Protein AF-A0A0S3UEP5-F1 (afdb_monomer_lite)

pLDDT: mean 80.18, std 9.7, range [46.72, 91.19]

Structure (mmCIF, N/CA/C/O backbone):
data_AF-A0A0S3UEP5-F1
#
_entry.id   AF-A0A0S3UEP5-F1
#
loop_
_atom_site.group_PDB
_atom_site.id
_atom_site.type_symbol
_atom_site.label_atom_id
_atom_site.label_alt_id
_atom_site.label_comp_id
_atom_site.label_asym_id
_atom_site.label_entity_id
_atom_site.label_seq_id
_atom_site.pdbx_PDB_ins_code
_atom_site.Cartn_x
_atom_site.Cartn_y
_atom_site.Cartn_z
_atom_site.occupancy
_atom_site.B_iso_or_equiv
_atom_site.auth_seq_id
_atom_site.auth_comp_id
_atom_site.auth_asym_id
_atom_site.auth_atom_id
_atom_site.pdbx_PDB_model_num
ATOM 1 N N . MET A 1 1 ? -1.344 -8.940 -11.415 1.00 68.62 1 MET A N 1
ATOM 2 C CA . MET A 1 1 ? -1.353 -7.500 -11.757 1.00 68.62 1 MET A CA 1
ATOM 3 C C . MET A 1 1 ? -2.073 -6.638 -10.727 1.00 68.62 1 MET A C 1
ATOM 5 O O . MET A 1 1 ? -1.451 -5.690 -10.269 1.00 68.62 1 MET A O 1
ATOM 9 N N . LEU A 1 2 ? -3.293 -6.982 -10.281 1.00 78.44 2 LEU A N 1
ATOM 10 C CA . LEU A 1 2 ? -4.059 -6.184 -9.300 1.00 78.44 2 LEU A CA 1
ATOM 11 C C . LEU A 1 2 ? -3.242 -5.771 -8.055 1.00 78.44 2 LEU A C 1
ATOM 13 O O . LEU A 1 2 ? -3.201 -4.599 -7.713 1.00 78.44 2 LEU A O 1
ATOM 17 N N . TYR A 1 3 ? -2.502 -6.709 -7.452 1.00 78.88 3 TYR A N 1
ATOM 18 C CA . TYR A 1 3 ? -1.671 -6.462 -6.261 1.00 78.88 3 TYR A CA 1
ATOM 19 C C . TYR A 1 3 ? -0.591 -5.383 -6.475 1.00 78.88 3 TYR A C 1
ATOM 21 O O . TYR A 1 3 ? -0.346 -4.547 -5.606 1.00 78.88 3 TYR A O 1
ATOM 29 N N . TRP A 1 4 ? 0.039 -5.381 -7.652 1.00 83.56 4 TRP A N 1
ATOM 30 C CA . TRP A 1 4 ? 1.055 -4.394 -8.017 1.00 83.56 4 TRP A CA 1
ATOM 31 C C . TRP A 1 4 ? 0.431 -3.033 -8.335 1.00 83.56 4 TRP A C 1
ATOM 33 O O . TRP A 1 4 ? 0.908 -2.013 -7.845 1.00 83.56 4 TRP A O 1
ATOM 43 N N . GLN A 1 5 ? -0.675 -3.018 -9.085 1.00 83.50 5 GLN A N 1
ATOM 44 C CA . GLN A 1 5 ? -1.396 -1.789 -9.429 1.00 83.50 5 GLN A CA 1
ATOM 45 C C . GLN A 1 5 ? -1.902 -1.070 -8.173 1.00 83.50 5 GLN A C 1
ATOM 47 O O . GLN A 1 5 ? -1.663 0.125 -8.015 1.00 83.50 5 GLN A O 1
ATOM 52 N N . THR A 1 6 ? -2.484 -1.806 -7.218 1.00 85.19 6 THR A N 1
ATOM 53 C CA . THR A 1 6 ? -2.876 -1.254 -5.913 1.00 85.19 6 THR A CA 1
ATOM 54 C C . THR A 1 6 ? -1.677 -0.666 -5.168 1.00 85.19 6 THR A C 1
ATOM 56 O O . THR A 1 6 ? -1.758 0.439 -4.635 1.00 85.19 6 THR A O 1
ATOM 59 N N . GLY A 1 7 ? -0.534 -1.356 -5.169 1.00 85.19 7 GLY A N 1
ATOM 60 C CA . GLY A 1 7 ? 0.706 -0.845 -4.587 1.00 85.19 7 GLY A CA 1
ATOM 61 C C . GLY A 1 7 ? 1.197 0.454 -5.226 1.00 85.19 7 GLY A C 1
ATOM 62 O O . GLY A 1 7 ? 1.599 1.382 -4.517 1.00 85.19 7 GLY A O 1
ATOM 63 N N . ARG A 1 8 ? 1.127 0.537 -6.558 1.00 86.69 8 ARG A N 1
ATOM 64 C CA . ARG A 1 8 ? 1.566 1.701 -7.334 1.00 86.69 8 ARG A CA 1
ATOM 65 C C . ARG A 1 8 ? 0.660 2.907 -7.095 1.00 86.69 8 ARG A C 1
ATOM 67 O O . ARG A 1 8 ? 1.168 4.006 -6.879 1.00 86.69 8 ARG A O 1
ATOM 74 N N . ASP A 1 9 ? -0.651 2.696 -7.023 1.00 86.62 9 ASP A N 1
ATOM 75 C CA . ASP A 1 9 ? -1.623 3.740 -6.680 1.00 86.62 9 ASP A CA 1
ATOM 76 C C . ASP A 1 9 ? -1.439 4.259 -5.252 1.00 86.62 9 ASP A C 1
ATOM 78 O O . ASP A 1 9 ? -1.478 5.470 -5.016 1.00 86.62 9 ASP A O 1
ATOM 82 N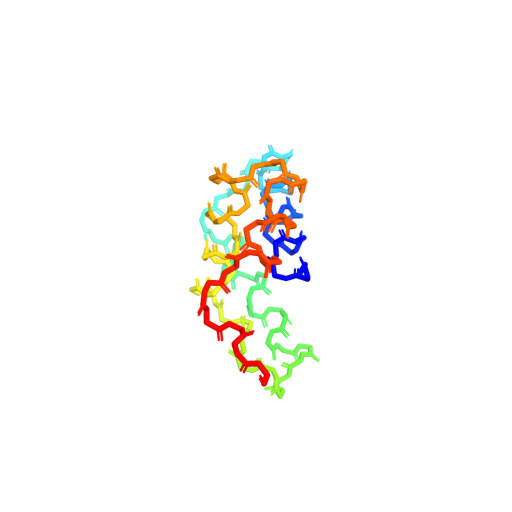 N . ILE A 1 10 ? -1.188 3.364 -4.290 1.00 85.31 10 ILE A N 1
ATOM 83 C CA . ILE A 1 10 ? -0.870 3.754 -2.911 1.00 85.31 10 ILE A CA 1
ATOM 84 C C . ILE A 1 10 ? 0.407 4.604 -2.889 1.00 85.31 10 ILE A C 1
ATOM 86 O O . ILE A 1 10 ? 0.423 5.656 -2.248 1.00 85.31 10 ILE A O 1
ATOM 90 N N . SER A 1 11 ? 1.461 4.182 -3.595 1.00 85.12 11 SER A N 1
ATOM 91 C CA . SER A 1 11 ? 2.733 4.915 -3.656 1.00 85.12 11 SER A CA 1
ATOM 92 C C . SER A 1 11 ? 2.564 6.311 -4.266 1.00 85.12 11 SER A C 1
ATOM 94 O O . SER A 1 11 ? 2.983 7.304 -3.666 1.00 85.12 11 SER A O 1
ATOM 96 N N . LEU A 1 12 ? 1.850 6.411 -5.393 1.00 84.69 12 LEU A N 1
ATOM 97 C CA . LEU A 1 12 ? 1.575 7.678 -6.071 1.00 84.69 12 LEU A CA 1
ATOM 98 C C . LEU A 1 12 ? 0.841 8.664 -5.152 1.00 84.69 12 LEU A C 1
ATOM 100 O O . LEU A 1 12 ? 1.239 9.823 -5.027 1.00 84.69 12 LEU A O 1
ATOM 104 N N . ARG A 1 13 ? -0.205 8.201 -4.459 1.00 82.00 13 ARG A N 1
ATOM 105 C CA . ARG A 1 13 ? -0.985 9.044 -3.541 1.00 82.00 13 ARG A CA 1
ATOM 106 C C . ARG A 1 13 ? -0.165 9.479 -2.324 1.00 82.00 13 ARG A C 1
ATOM 108 O O . ARG A 1 13 ? -0.273 10.631 -1.905 1.00 82.00 13 ARG A O 1
ATOM 115 N N . VAL A 1 14 ? 0.702 8.605 -1.798 1.00 79.88 14 VAL A N 1
ATOM 116 C CA . VAL A 1 14 ? 1.613 8.951 -0.695 1.00 79.88 14 VAL A CA 1
ATOM 117 C C . VAL A 1 14 ? 2.603 10.045 -1.103 1.00 79.88 14 VAL A C 1
ATOM 119 O O . VAL A 1 14 ? 2.802 10.994 -0.339 1.00 79.88 14 VAL A O 1
ATOM 122 N N . GLN A 1 15 ? 3.187 9.943 -2.301 1.00 77.75 15 GLN A N 1
ATOM 123 C CA . GLN A 1 15 ? 4.135 10.930 -2.82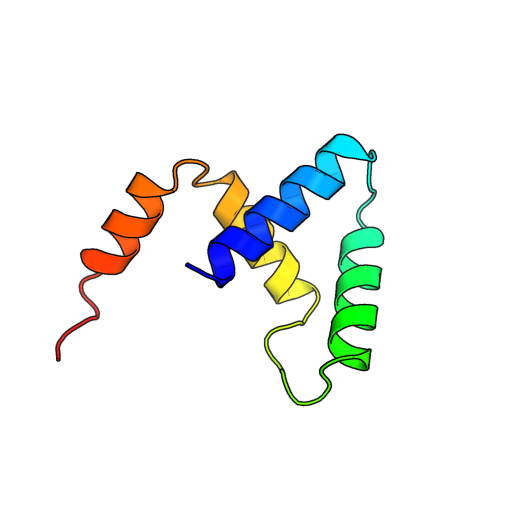4 1.00 77.75 15 GLN A CA 1
ATOM 124 C C . GLN A 1 15 ? 3.472 12.282 -3.119 1.00 77.75 15 GLN A C 1
ATOM 126 O O . GLN A 1 15 ? 4.015 13.322 -2.751 1.00 77.75 15 GLN A O 1
ATOM 131 N N . GLN A 1 16 ? 2.285 12.279 -3.733 1.00 77.88 16 GLN A N 1
ATOM 132 C CA . GLN A 1 16 ? 1.581 13.507 -4.120 1.00 77.88 16 GLN A CA 1
ATOM 133 C C . GLN A 1 16 ? 1.058 14.310 -2.924 1.00 77.88 16 GLN A C 1
ATOM 135 O O . GLN A 1 16 ? 0.990 15.535 -2.989 1.00 77.88 16 GLN A O 1
ATOM 140 N N . GLN A 1 17 ? 0.689 13.641 -1.829 1.00 70.38 17 GLN A N 1
ATOM 141 C CA . GLN A 1 17 ? -0.011 14.285 -0.715 1.00 70.38 17 GLN A CA 1
ATOM 142 C C . GLN A 1 17 ? 0.810 14.377 0.584 1.00 70.38 17 GLN A C 1
ATOM 144 O O . GLN A 1 17 ? 0.254 14.700 1.634 1.00 70.38 17 GLN A O 1
ATOM 149 N N . LYS A 1 18 ? 2.127 14.100 0.546 1.00 65.44 18 LYS A N 1
ATOM 150 C CA . LYS A 1 18 ? 3.010 14.044 1.738 1.00 65.44 18 LYS A CA 1
ATOM 151 C C . LYS A 1 18 ? 2.411 13.197 2.871 1.00 65.44 18 LYS A C 1
ATOM 153 O O . LYS A 1 18 ? 2.443 13.574 4.045 1.00 65.44 18 LYS A O 1
ATOM 158 N N . TRP A 1 19 ? 1.817 12.059 2.525 1.00 67.19 19 TRP A N 1
ATOM 159 C CA . TRP A 1 19 ? 1.113 11.240 3.503 1.00 67.19 19 TRP A CA 1
ATOM 160 C C . TRP A 1 19 ? 2.075 10.591 4.499 1.00 67.19 19 TRP A C 1
ATOM 162 O O . TRP A 1 19 ? 2.987 9.852 4.134 1.00 67.19 19 TRP A O 1
ATOM 172 N N . GLY A 1 20 ? 1.828 10.832 5.787 1.00 67.56 20 GLY A N 1
ATOM 173 C CA . GLY A 1 20 ? 2.495 10.115 6.869 1.00 67.56 20 GLY A CA 1
ATOM 174 C C . GLY A 1 20 ? 2.021 8.660 6.988 1.00 67.56 20 GLY A C 1
ATOM 175 O O . GLY A 1 20 ? 0.999 8.256 6.432 1.00 67.56 20 GLY A O 1
ATOM 176 N N . SER A 1 21 ? 2.721 7.872 7.808 1.00 68.69 21 SER A N 1
ATOM 177 C CA . SER A 1 21 ? 2.463 6.437 8.039 1.00 68.69 21 SER A CA 1
ATOM 178 C C . SER A 1 21 ? 1.037 6.085 8.508 1.00 68.69 21 SER A C 1
ATOM 180 O O . SER A 1 21 ? 0.631 4.924 8.429 1.00 68.69 21 SER A O 1
ATOM 182 N N . LYS A 1 22 ? 0.253 7.069 8.973 1.00 78.94 22 LYS A N 1
ATOM 183 C CA . LYS A 1 22 ? -1.157 6.902 9.362 1.00 78.94 22 LYS A CA 1
ATOM 184 C C . LYS A 1 22 ? -2.105 6.689 8.181 1.00 78.94 22 LYS A C 1
ATOM 186 O O . LYS A 1 22 ? -3.122 6.033 8.372 1.00 78.94 22 LYS A O 1
ATOM 191 N N . VAL A 1 23 ? -1.791 7.178 6.981 1.00 82.81 23 VAL A N 1
ATOM 192 C CA . VAL A 1 23 ? -2.762 7.119 5.874 1.00 82.81 23 VAL A CA 1
ATOM 193 C C . VAL A 1 23 ? -2.961 5.699 5.356 1.00 82.81 23 VAL A C 1
ATOM 195 O O . VAL A 1 23 ? -4.087 5.303 5.089 1.00 82.81 23 VAL A O 1
ATOM 198 N N . ILE A 1 24 ? -1.908 4.878 5.332 1.00 84.06 24 ILE A N 1
ATOM 199 C CA . ILE A 1 24 ? -2.037 3.458 4.962 1.00 84.06 24 ILE A CA 1
ATOM 200 C C . ILE A 1 24 ? -2.919 2.706 5.972 1.00 84.06 24 ILE A C 1
ATOM 202 O O . ILE A 1 24 ? -3.688 1.831 5.588 1.00 84.06 24 ILE A O 1
ATOM 206 N N . LYS A 1 25 ? -2.849 3.070 7.261 1.00 87.00 25 LYS A N 1
ATOM 207 C CA . LYS A 1 25 ? -3.724 2.495 8.296 1.00 87.00 25 LYS A CA 1
ATOM 208 C C . LYS A 1 25 ? -5.183 2.898 8.088 1.00 87.00 25 LYS A C 1
ATOM 210 O O . LYS A 1 25 ? -6.054 2.049 8.227 1.00 87.00 25 LYS A O 1
ATOM 215 N N . GLN A 1 26 ? -5.433 4.166 7.756 1.00 87.31 26 GLN A N 1
ATOM 216 C CA . GLN A 1 26 ? -6.782 4.657 7.478 1.00 87.31 26 GLN A CA 1
ATOM 217 C C . GLN A 1 26 ? -7.362 3.988 6.229 1.00 87.31 26 GLN A C 1
ATOM 219 O O . GLN A 1 26 ? -8.453 3.441 6.293 1.00 87.31 26 GLN A O 1
ATOM 224 N N . LEU A 1 27 ? -6.584 3.917 5.147 1.00 86.62 27 LEU A N 1
ATOM 225 C CA . LEU A 1 27 ? -6.983 3.247 3.913 1.00 86.62 27 LEU A CA 1
ATOM 226 C C . LEU A 1 27 ? -7.320 1.769 4.147 1.00 86.62 27 LEU A C 1
ATOM 228 O O . LEU A 1 27 ? -8.334 1.291 3.657 1.00 86.62 27 LEU A O 1
ATOM 232 N N . ALA A 1 28 ? -6.511 1.052 4.930 1.00 88.50 28 ALA A N 1
ATOM 233 C CA . ALA A 1 28 ? -6.812 -0.332 5.291 1.00 88.50 28 ALA A CA 1
ATOM 234 C C . ALA A 1 28 ? -8.113 -0.458 6.096 1.00 88.50 28 ALA A C 1
ATOM 236 O O . ALA A 1 28 ? -8.884 -1.388 5.876 1.00 88.50 28 ALA A O 1
ATOM 237 N N . ALA A 1 29 ? -8.368 0.467 7.026 1.00 89.69 29 ALA A N 1
ATOM 238 C CA . ALA A 1 29 ? -9.605 0.477 7.801 1.00 89.69 29 ALA A CA 1
A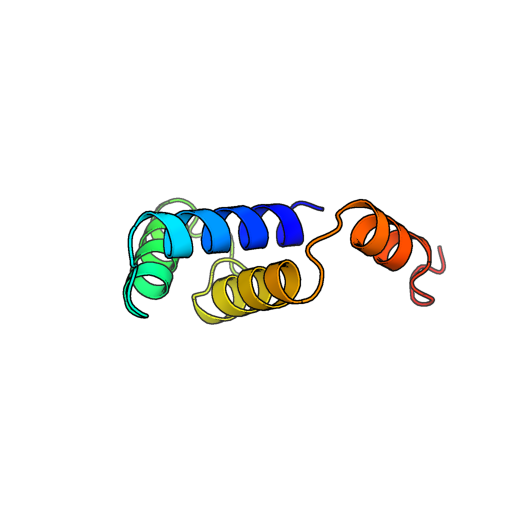TOM 239 C C . ALA A 1 29 ? -10.828 0.767 6.917 1.00 89.69 29 ALA A C 1
ATOM 241 O O . ALA A 1 29 ? -11.840 0.079 7.039 1.00 89.69 29 ALA A O 1
ATOM 242 N N . ASP A 1 30 ? -10.715 1.733 6.005 1.00 89.56 30 ASP A N 1
ATOM 243 C CA . ASP A 1 30 ? -11.780 2.101 5.073 1.00 89.56 30 ASP A CA 1
ATOM 244 C C . ASP A 1 30 ? -12.093 0.945 4.116 1.00 89.56 30 ASP A C 1
ATOM 246 O O . ASP A 1 30 ? -13.249 0.539 4.005 1.00 89.56 30 ASP A O 1
ATOM 250 N N . LEU A 1 31 ? -11.060 0.341 3.522 1.00 88.00 31 LEU A N 1
ATOM 251 C CA . LEU A 1 31 ? -11.196 -0.808 2.627 1.00 88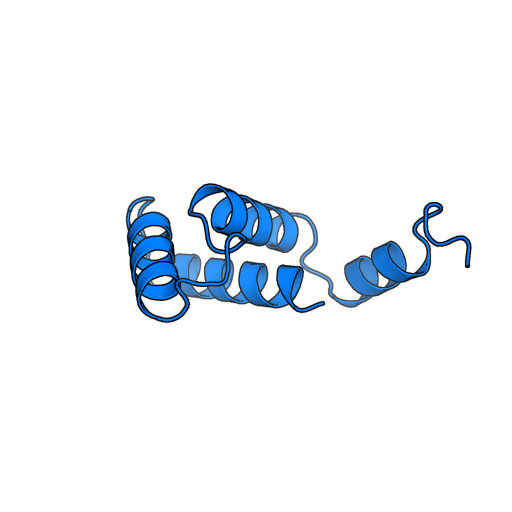.00 31 LEU A CA 1
ATOM 252 C C . LEU A 1 31 ? -11.774 -2.032 3.338 1.00 88.00 31 LEU A C 1
ATOM 254 O O . LEU A 1 31 ? -12.624 -2.715 2.783 1.00 88.00 31 LEU A O 1
ATOM 258 N N . LYS A 1 32 ? -11.369 -2.299 4.583 1.00 88.44 32 LYS A N 1
ATOM 259 C CA . LYS A 1 32 ? -11.929 -3.407 5.366 1.00 88.44 32 LYS A CA 1
ATOM 260 C C . LYS A 1 32 ? -13.384 -3.164 5.771 1.00 88.44 32 LYS A C 1
ATOM 262 O O . LYS A 1 32 ? -14.144 -4.115 5.915 1.00 88.44 32 LYS A O 1
ATOM 267 N N . ARG A 1 33 ? -13.778 -1.905 5.975 1.00 90.12 33 ARG A N 1
ATOM 268 C CA . ARG A 1 33 ? -15.171 -1.537 6.253 1.00 90.12 33 ARG A CA 1
ATOM 269 C C . ARG A 1 33 ? -16.052 -1.705 5.015 1.00 90.12 33 ARG A C 1
ATOM 271 O O . ARG A 1 33 ? -17.195 -2.121 5.153 1.00 90.12 33 ARG A O 1
ATOM 278 N N . GLU A 1 34 ? -15.531 -1.363 3.841 1.00 91.19 34 GLU A N 1
ATOM 279 C CA . GLU A 1 34 ? -16.256 -1.451 2.569 1.00 91.19 34 GLU A CA 1
ATOM 280 C C . GLU A 1 34 ? -16.295 -2.884 2.014 1.00 91.19 34 GLU A C 1
ATOM 282 O O . GLU A 1 34 ? -17.298 -3.297 1.440 1.00 91.19 34 GLU A O 1
ATOM 287 N N . PHE A 1 35 ? -15.245 -3.671 2.268 1.00 87.62 35 PHE A N 1
ATOM 288 C CA . PHE A 1 35 ? -15.100 -5.055 1.811 1.00 87.62 35 PHE A CA 1
ATOM 289 C C . PHE A 1 35 ? -14.740 -6.000 2.973 1.00 87.62 35 PHE A C 1
ATOM 291 O O . PHE A 1 35 ? -13.616 -6.510 3.036 1.00 87.62 35 PHE A O 1
ATOM 298 N N . PRO A 1 36 ? -15.669 -6.252 3.913 1.00 85.81 36 PRO A N 1
ATOM 299 C CA . PRO A 1 36 ? -15.390 -7.038 5.119 1.00 85.81 36 PRO A CA 1
ATOM 300 C C . PRO A 1 36 ? -15.004 -8.496 4.836 1.00 85.81 36 PRO A C 1
ATOM 302 O O . PRO A 1 36 ? -14.266 -9.087 5.623 1.00 85.81 36 PRO A O 1
ATOM 305 N N . ASP A 1 37 ? -15.440 -9.051 3.704 1.00 89.75 37 ASP A N 1
ATOM 306 C CA . ASP A 1 37 ? -15.160 -10.436 3.310 1.00 89.75 37 ASP A CA 1
ATOM 307 C C . ASP A 1 37 ? -13.746 -10.630 2.728 1.00 89.75 37 ASP A C 1
ATOM 309 O O . ASP A 1 37 ? -13.277 -11.760 2.572 1.00 89.75 37 ASP A O 1
ATOM 313 N N . ILE A 1 38 ? -13.030 -9.539 2.418 1.00 83.56 38 ILE A N 1
ATOM 314 C CA . ILE A 1 38 ? -11.693 -9.596 1.818 1.00 83.56 38 ILE A CA 1
ATOM 315 C C . ILE A 1 38 ? -10.619 -9.470 2.906 1.00 83.56 38 ILE A C 1
ATOM 317 O O . ILE A 1 38 ? -10.279 -8.383 3.376 1.00 83.56 38 ILE A O 1
ATOM 321 N N . ASN A 1 39 ? -10.008 -10.601 3.263 1.00 78.44 39 ASN A N 1
ATOM 322 C CA . ASN A 1 39 ? -8.969 -10.658 4.299 1.00 78.44 39 ASN A CA 1
ATOM 323 C C . ASN A 1 39 ? -7.612 -10.063 3.870 1.00 78.44 39 ASN A C 1
ATOM 325 O O . ASN A 1 39 ? -6.821 -9.651 4.722 1.00 78.44 39 ASN A O 1
ATOM 329 N N . ASP A 1 40 ? -7.351 -9.963 2.565 1.00 82.06 40 ASP A N 1
ATOM 330 C CA . ASP A 1 40 ? -6.081 -9.469 2.013 1.00 82.06 40 ASP A CA 1
ATOM 331 C C . ASP A 1 40 ? -5.919 -7.935 2.054 1.00 82.06 40 ASP A C 1
ATOM 333 O O . ASP A 1 40 ? -4.882 -7.413 1.648 1.00 82.06 40 ASP A O 1
ATOM 337 N N . LEU A 1 41 ? -6.888 -7.187 2.591 1.00 85.00 41 LEU A N 1
ATOM 338 C CA . LEU A 1 41 ? -6.852 -5.715 2.674 1.00 85.00 41 LEU A CA 1
ATOM 339 C C . LEU A 1 41 ? -6.303 -5.191 4.012 1.00 85.00 41 LEU A C 1
ATOM 341 O O . LEU A 1 41 ? -6.580 -4.068 4.433 1.00 85.00 41 LEU A O 1
ATOM 345 N N . SER A 1 42 ? -5.504 -6.001 4.710 1.00 87.88 42 SER A N 1
ATOM 346 C CA . SER A 1 42 ? -4.857 -5.576 5.953 1.00 87.88 42 SER A CA 1
ATOM 347 C C . SER A 1 42 ? -3.805 -4.486 5.713 1.00 87.88 42 SER A C 1
ATOM 349 O O . SER A 1 42 ? -3.136 -4.458 4.681 1.00 87.88 42 SER A O 1
ATOM 351 N N . THR A 1 43 ? -3.565 -3.636 6.718 1.00 88.50 43 THR A N 1
ATOM 352 C CA . THR A 1 43 ? -2.503 -2.612 6.683 1.00 88.50 43 THR A CA 1
ATOM 353 C C . THR A 1 43 ? -1.153 -3.184 6.253 1.00 88.50 43 THR A C 1
ATOM 355 O O . THR A 1 43 ? -0.435 -2.555 5.481 1.00 88.50 43 THR A O 1
ATOM 358 N N . ARG A 1 44 ? -0.802 -4.377 6.749 1.00 88.12 44 ARG A N 1
ATOM 359 C CA . ARG A 1 44 ? 0.459 -5.048 6.421 1.00 88.12 44 ARG A CA 1
ATOM 360 C C . ARG A 1 44 ? 0.502 -5.448 4.943 1.00 88.12 44 ARG A C 1
ATOM 362 O O . ARG A 1 44 ? 1.515 -5.205 4.296 1.00 88.12 44 ARG A O 1
ATOM 369 N N . ASN A 1 45 ? -0.589 -5.983 4.397 1.00 88.88 45 ASN A N 1
ATOM 370 C CA . ASN A 1 45 ? -0.656 -6.301 2.970 1.00 88.88 45 ASN A 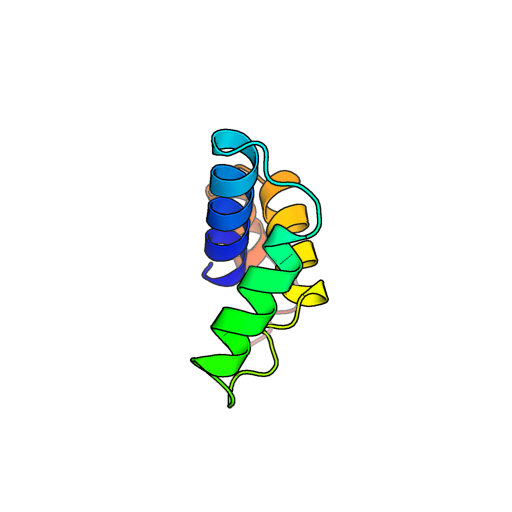CA 1
ATOM 371 C C . ASN A 1 45 ? -0.541 -5.052 2.103 1.00 88.88 45 ASN A C 1
ATOM 373 O O . ASN A 1 45 ? 0.244 -5.048 1.164 1.00 88.88 45 ASN A O 1
ATOM 377 N N . LEU A 1 46 ? -1.234 -3.965 2.453 1.00 88.69 46 LEU A N 1
ATOM 378 C CA . LEU A 1 46 ? -1.124 -2.707 1.709 1.00 88.69 46 LEU A CA 1
ATOM 379 C C . LEU A 1 46 ? 0.304 -2.139 1.739 1.00 88.69 46 LEU A C 1
ATOM 381 O O . LEU A 1 46 ? 0.783 -1.595 0.744 1.00 88.69 46 LEU A O 1
ATOM 385 N N . GLN A 1 47 ? 1.015 -2.292 2.861 1.00 87.81 47 GLN A N 1
ATOM 386 C CA . GLN A 1 47 ? 2.436 -1.942 2.952 1.00 87.81 47 GLN A CA 1
ATOM 387 C C . GLN A 1 47 ? 3.299 -2.819 2.040 1.00 87.81 47 GLN A C 1
ATOM 389 O O . GLN A 1 47 ? 4.187 -2.289 1.377 1.00 87.81 47 GLN A O 1
ATOM 394 N N . TYR A 1 48 ? 3.027 -4.124 1.965 1.00 89.00 48 TYR A N 1
ATOM 395 C CA . TYR A 1 48 ? 3.730 -5.018 1.046 1.00 89.00 48 TYR A CA 1
ATOM 396 C C . TYR A 1 48 ? 3.427 -4.711 -0.419 1.00 89.00 48 TYR A C 1
ATOM 398 O O . TYR A 1 48 ? 4.363 -4.646 -1.207 1.00 89.00 48 TYR A O 1
ATOM 406 N N . MET A 1 49 ? 2.164 -4.465 -0.782 1.00 88.50 49 MET A N 1
ATOM 407 C CA . MET A 1 49 ? 1.773 -4.030 -2.128 1.00 88.50 49 MET A CA 1
ATOM 408 C C . MET A 1 49 ? 2.570 -2.790 -2.533 1.00 88.50 49 MET A C 1
ATOM 410 O O . MET A 1 49 ? 3.176 -2.758 -3.602 1.00 88.50 49 MET A O 1
ATOM 414 N N . ARG A 1 50 ? 2.627 -1.786 -1.648 1.00 87.81 50 ARG A N 1
ATOM 415 C CA . ARG A 1 50 ? 3.383 -0.554 -1.879 1.00 87.81 50 ARG A CA 1
ATOM 416 C C . ARG A 1 50 ? 4.881 -0.817 -2.033 1.00 87.81 50 ARG A C 1
ATOM 418 O O . ARG A 1 50 ? 5.461 -0.369 -3.013 1.00 87.81 50 ARG A O 1
ATOM 425 N N . ALA A 1 51 ? 5.499 -1.524 -1.088 1.00 86.75 51 ALA A N 1
ATOM 426 C CA . ALA A 1 51 ? 6.933 -1.811 -1.127 1.00 86.75 51 ALA A CA 1
ATOM 427 C C . ALA A 1 51 ? 7.315 -2.613 -2.380 1.00 86.75 51 ALA A C 1
ATOM 429 O O . ALA A 1 51 ? 8.340 -2.351 -3.000 1.00 86.75 51 ALA A O 1
ATOM 430 N N . PHE A 1 52 ? 6.458 -3.550 -2.788 1.00 85.69 52 PHE A N 1
ATOM 431 C CA . PHE A 1 52 ? 6.623 -4.308 -4.020 1.00 85.69 52 PHE A CA 1
ATOM 432 C C . PHE A 1 52 ? 6.557 -3.403 -5.257 1.00 85.69 52 PHE A C 1
ATOM 434 O O . PHE A 1 52 ? 7.425 -3.485 -6.119 1.00 85.69 52 PHE A O 1
ATOM 441 N N . ALA A 1 53 ? 5.583 -2.493 -5.328 1.00 87.31 53 ALA A N 1
ATOM 442 C CA . ALA A 1 53 ? 5.479 -1.546 -6.437 1.00 87.31 53 ALA A CA 1
ATOM 443 C C . ALA A 1 53 ? 6.630 -0.523 -6.478 1.00 87.31 53 ALA A C 1
ATOM 445 O O . ALA A 1 53 ? 7.051 -0.122 -7.557 1.00 87.31 53 ALA A O 1
ATOM 446 N N . GLU A 1 54 ? 7.162 -0.116 -5.322 1.00 84.50 54 GLU A N 1
ATOM 447 C CA . GLU A 1 54 ? 8.340 0.759 -5.238 1.00 84.50 54 GLU A CA 1
ATOM 448 C C . GLU A 1 54 ? 9.629 0.041 -5.666 1.00 84.50 54 GLU A C 1
ATOM 450 O O . GLU A 1 54 ? 10.479 0.651 -6.311 1.00 84.50 54 GLU A O 1
ATOM 455 N N . ALA A 1 55 ? 9.772 -1.247 -5.340 1.00 86.69 55 ALA A N 1
ATOM 456 C CA . ALA A 1 55 ? 10.930 -2.052 -5.729 1.00 86.69 55 ALA A CA 1
ATOM 457 C C . ALA A 1 55 ? 10.930 -2.420 -7.222 1.00 86.69 55 ALA A C 1
ATOM 459 O O . ALA A 1 55 ? 11.996 -2.566 -7.818 1.00 86.69 55 ALA A O 1
ATOM 460 N N . TYR A 1 56 ? 9.745 -2.549 -7.826 1.00 85.56 56 TYR A N 1
ATOM 461 C CA . TYR A 1 56 ? 9.572 -2.925 -9.228 1.00 85.56 56 TYR A CA 1
ATOM 462 C C . TYR A 1 56 ? 8.649 -1.927 -9.946 1.00 85.56 56 TYR A C 1
ATOM 464 O O . TYR A 1 56 ? 7.478 -2.23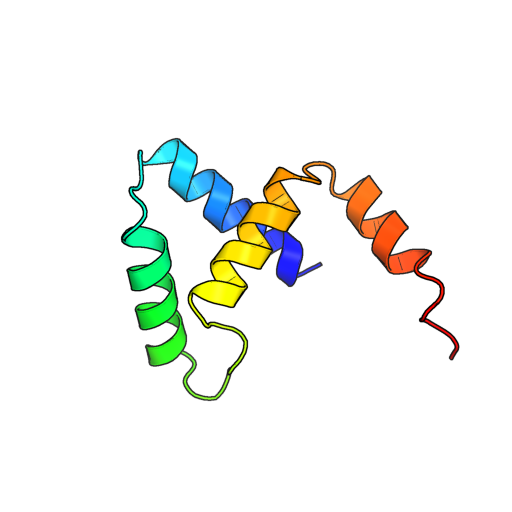0 -10.162 1.00 85.56 56 TYR A O 1
ATOM 472 N N . PRO A 1 57 ? 9.133 -0.727 -10.311 1.00 78.75 57 PRO A N 1
ATOM 473 C CA . PRO A 1 57 ? 8.298 0.313 -10.920 1.00 78.75 57 PRO A CA 1
ATOM 474 C C . PRO A 1 57 ? 7.915 0.025 -12.380 1.00 78.75 57 PRO A C 1
ATOM 476 O O . PRO A 1 57 ? 6.989 0.648 -12.899 1.00 78.75 57 PRO A O 1
ATOM 479 N N . ASP A 1 58 ? 8.616 -0.897 -13.042 1.00 82.38 58 ASP A N 1
ATOM 480 C CA . ASP A 1 58 ? 8.345 -1.287 -14.423 1.00 82.38 58 ASP A CA 1
ATOM 481 C C . ASP A 1 58 ? 7.343 -2.449 -14.475 1.00 82.38 58 ASP A C 1
ATOM 483 O O . ASP A 1 58 ? 7.613 -3.566 -14.021 1.00 82.38 58 ASP A O 1
ATOM 487 N N . GLU A 1 59 ? 6.174 -2.174 -15.052 1.00 76.19 59 GLU A N 1
ATOM 488 C CA . GLU A 1 59 ? 5.095 -3.144 -15.214 1.00 76.19 59 GLU A CA 1
ATOM 489 C C . GLU A 1 59 ? 5.504 -4.325 -16.103 1.00 76.19 59 GLU A C 1
ATOM 491 O O . GLU A 1 59 ? 5.063 -5.445 -15.845 1.00 76.19 59 GLU A O 1
ATOM 496 N N . ALA A 1 60 ? 6.376 -4.112 -17.098 1.00 75.19 60 ALA A N 1
ATOM 497 C CA . ALA A 1 60 ? 6.862 -5.179 -17.971 1.00 75.19 60 ALA A CA 1
ATOM 498 C C . ALA A 1 60 ? 7.715 -6.184 -17.186 1.00 75.19 60 ALA A C 1
ATOM 500 O O . ALA A 1 60 ? 7.524 -7.391 -17.317 1.00 75.19 60 ALA A O 1
ATOM 501 N N . ILE A 1 61 ? 8.568 -5.697 -16.278 1.00 77.62 61 ILE A N 1
ATOM 502 C CA . ILE A 1 61 ? 9.388 -6.546 -15.402 1.00 77.62 61 ILE A CA 1
ATOM 503 C C . ILE A 1 61 ? 8.499 -7.357 -14.456 1.00 77.62 61 ILE A C 1
ATOM 505 O O . ILE A 1 61 ? 8.715 -8.552 -14.268 1.00 77.62 61 ILE A O 1
ATOM 509 N N . VAL A 1 62 ? 7.470 -6.739 -13.871 1.00 75.56 62 VAL A N 1
ATOM 510 C CA . VAL A 1 62 ? 6.530 -7.452 -12.988 1.00 75.56 62 VAL A CA 1
ATOM 511 C C . VAL A 1 62 ? 5.711 -8.479 -13.759 1.00 75.56 62 VAL A C 1
ATOM 513 O O . VAL A 1 62 ? 5.490 -9.586 -13.265 1.00 75.56 62 VAL A O 1
ATOM 516 N N . ASN A 1 63 ? 5.278 -8.140 -14.970 1.00 77.06 63 ASN A N 1
ATOM 517 C CA . ASN A 1 63 ? 4.566 -9.057 -15.842 1.00 77.06 63 ASN A CA 1
ATOM 518 C C . ASN A 1 63 ? 5.435 -10.269 -16.196 1.00 77.06 63 ASN A C 1
ATOM 520 O O . ASN A 1 63 ? 4.975 -11.402 -16.057 1.00 77.06 63 ASN A O 1
ATOM 524 N N . ASP A 1 64 ? 6.690 -10.050 -16.574 1.00 77.00 64 ASP A N 1
ATOM 525 C CA . ASP A 1 64 ? 7.626 -11.122 -16.909 1.00 77.00 64 ASP A CA 1
ATOM 526 C C . ASP A 1 64 ? 7.963 -11.987 -15.691 1.00 77.00 64 ASP A C 1
ATOM 528 O O . ASP A 1 64 ? 7.973 -13.212 -15.796 1.00 77.00 64 ASP A O 1
ATOM 532 N N . LEU A 1 65 ? 8.150 -11.387 -14.509 1.00 76.69 65 LEU A N 1
ATOM 533 C CA . LEU A 1 65 ? 8.353 -12.123 -13.255 1.00 76.69 65 LEU A CA 1
ATOM 534 C C . LEU A 1 65 ? 7.159 -13.019 -12.908 1.00 76.69 65 LEU A C 1
ATOM 536 O O . LEU A 1 65 ? 7.353 -14.144 -12.456 1.00 76.69 65 LEU A O 1
ATOM 540 N N . LEU A 1 66 ? 5.929 -12.544 -13.118 1.00 73.69 66 LEU A N 1
ATOM 541 C CA . LEU A 1 66 ? 4.715 -13.330 -12.874 1.00 73.69 66 LEU A CA 1
ATOM 542 C C . LEU A 1 66 ? 4.515 -14.446 -13.908 1.00 73.69 66 LEU A C 1
ATOM 544 O O . LEU A 1 66 ? 3.965 -15.498 -13.574 1.00 73.69 66 LEU A O 1
ATOM 548 N N . HIS A 1 67 ? 4.918 -14.224 -15.158 1.00 72.62 67 HIS A N 1
ATOM 549 C CA . HIS A 1 67 ? 4.820 -15.230 -16.215 1.00 72.62 67 HIS A CA 1
ATOM 550 C C . HIS A 1 67 ? 5.902 -16.306 -16.093 1.00 72.62 67 HIS A C 1
ATOM 552 O O . HIS A 1 67 ? 5.595 -17.481 -16.275 1.00 72.62 67 HIS A O 1
ATOM 558 N N . ASN A 1 68 ? 7.121 -15.928 -15.708 1.00 68.50 68 ASN A N 1
ATOM 559 C CA . ASN A 1 68 ? 8.283 -16.817 -15.652 1.00 68.50 68 ASN A CA 1
ATOM 560 C C . ASN A 1 68 ? 8.571 -17.373 -14.246 1.00 68.50 68 ASN A C 1
ATOM 562 O O . ASN A 1 68 ? 9.639 -17.939 -14.012 1.00 68.50 68 ASN A O 1
ATOM 566 N N . TYR A 1 69 ? 7.644 -17.225 -13.291 1.00 63.38 69 TYR A N 1
ATOM 567 C CA . TYR A 1 69 ? 7.826 -17.766 -11.946 1.00 63.38 69 TYR A CA 1
ATOM 568 C C . TYR A 1 69 ? 7.767 -19.309 -11.969 1.00 63.38 69 TYR A C 1
ATOM 570 O O . TYR A 1 69 ? 6.738 -19.869 -12.360 1.00 63.38 69 TYR A O 1
ATOM 578 N N . PRO A 1 70 ? 8.806 -20.027 -11.493 1.00 60.38 70 PRO A N 1
ATOM 579 C CA . PRO A 1 70 ? 8.925 -21.487 -11.623 1.00 60.38 70 PRO A CA 1
ATOM 580 C C . PRO A 1 70 ? 7.921 -22.297 -10.777 1.00 60.38 70 PRO A C 1
ATOM 582 O O . PRO A 1 70 ? 7.988 -23.519 -10.746 1.00 60.38 70 PRO A O 1
ATOM 585 N N . GLY A 1 71 ? 6.977 -21.640 -10.097 1.00 61.81 71 GLY A N 1
ATOM 586 C CA . GLY A 1 71 ? 5.893 -22.274 -9.339 1.00 61.81 71 GLY A CA 1
ATOM 587 C C . GLY A 1 71 ? 4.588 -22.470 -10.119 1.00 61.81 71 GLY A C 1
ATOM 588 O O . GLY A 1 71 ? 3.596 -22.891 -9.532 1.00 61.81 71 GLY A O 1
ATOM 589 N N . ARG A 1 72 ? 4.551 -22.141 -11.418 1.00 54.59 72 ARG A N 1
ATOM 590 C CA . ARG A 1 72 ? 3.364 -22.296 -12.273 1.00 54.59 72 ARG A CA 1
ATOM 591 C C . ARG A 1 72 ? 3.448 -23.567 -13.125 1.00 54.59 72 ARG A C 1
ATOM 593 O O . ARG A 1 72 ? 3.319 -23.516 -14.341 1.00 54.59 72 ARG A O 1
ATOM 600 N N . THR A 1 73 ? 3.676 -24.717 -12.498 1.00 46.72 73 THR A N 1
ATOM 601 C CA . THR A 1 73 ? 3.331 -26.006 -13.116 1.00 46.72 73 THR A CA 1
ATOM 602 C C . THR A 1 73 ? 1.813 -26.140 -13.095 1.00 46.72 73 THR A C 1
ATOM 604 O O . THR A 1 73 ? 1.220 -26.273 -12.025 1.00 46.72 73 THR A O 1
ATOM 607 N N . THR A 1 74 ? 1.206 -26.017 -14.274 1.00 50.38 74 THR A N 1
ATOM 608 C CA . THR A 1 74 ? -0.110 -26.606 -14.564 1.00 50.38 74 THR A CA 1
ATOM 609 C C . THR A 1 74 ? 0.094 -28.079 -14.887 1.00 50.38 74 THR A C 1
ATOM 611 O O . THR A 1 74 ? 1.179 -28.390 -15.434 1.00 50.38 74 THR A O 1
#

Secondary structure (DSSP, 8-state):
-HHHHHHHHHHHHHHHTT--THHHHHHHHHHHHH-TT-GGG-HHHHHHHHHHHHH---HHHHHHHHHS-TT---

Foldseek 3Di:
DVLLVLLQVVLVCCVVPVDDLVVLVVQLVVCCVVPVVDPCSHSVNSVVSNVVCVVPVDPVVVVCCVVPPPVPDD

Sequence (74 aa):
MLYWQTGRDISLRVQQQKWGSKVIKQLAADLKREFPDINDLSTRNLQYMRAFAEAYPDEAIVNDLLHNYPGRTT

Radius of gyration: 13.74 Å; chains: 1; bounding box: 27×41×27 Å